Protein AF-A0ABD1TZG1-F1 (afdb_monomer_lite)

Sequence (122 aa):
MDNRAKRVGYRFWQTSLQKKVRYLQRKFSSFKITKVPRKDNSSTDALSNLASANPKYFPSTKTVETMKQPSILNAIKIVDIEFETSWVDQIINSLVRDTLLGNPVEAKTIKFRVAMFTMIDG

Foldseek 3Di:
DDPVVVVVVVVVVVVVVVVVVVVLCVVDPDDDDDDDDPVVCVVVVVVVCVVPDDPVPPDPPDDDDDDPDDPDPDDDPPVPPDDDCDLVVVLVCCVPVVDDDPDPVSNVVSVVVNVVVDDPDD

pLDDT: mean 70.17, std 12.2, range [38.81, 91.62]

Secondary structure (DSSP, 8-state):
--HHHHHHHHHHHHHHHHHHHHHHHTTSS--------TTTTHHHHHHHHHHHS-GGG--TT------SS-S-SS---------SS-HHHHHHHHHHH----SSHHHHHHHHHHHHHH-----

Structure (mmCIF, N/CA/C/O backbone):
data_AF-A0ABD1TZG1-F1
#
_entry.id   AF-A0ABD1TZG1-F1
#
loop_
_atom_site.group_PDB
_atom_site.id
_atom_site.type_symbol
_atom_site.label_atom_id
_atom_site.label_alt_id
_atom_site.label_comp_id
_atom_site.label_asym_id
_atom_site.label_entity_id
_atom_site.label_seq_id
_atom_site.pdbx_PDB_ins_code
_atom_site.Cartn_x
_atom_site.Cartn_y
_atom_site.Cartn_z
_atom_site.occupancy
_atom_site.B_iso_or_equiv
_atom_site.auth_seq_id
_atom_site.auth_comp_id
_atom_site.auth_asym_id
_atom_site.auth_atom_id
_atom_site.pdbx_PDB_model_num
ATOM 1 N N . MET A 1 1 ? 2.609 29.065 14.285 1.00 43.53 1 MET A N 1
ATOM 2 C CA . MET A 1 1 ? 2.160 27.669 14.508 1.00 43.53 1 MET A CA 1
ATOM 3 C C . MET A 1 1 ? 3.383 26.777 14.678 1.00 43.53 1 MET A C 1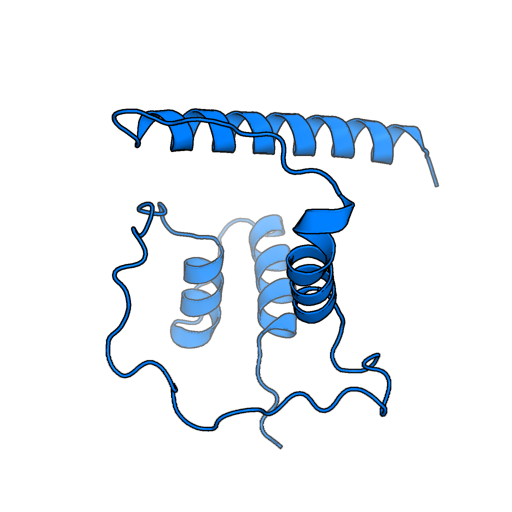
ATOM 5 O O . MET A 1 1 ? 4.258 26.813 13.825 1.00 43.53 1 MET A O 1
ATOM 9 N N . ASP A 1 2 ? 3.478 26.055 15.796 1.00 53.06 2 ASP A N 1
ATOM 10 C CA . ASP A 1 2 ? 4.707 25.414 16.287 1.00 53.06 2 ASP A CA 1
ATOM 11 C C . ASP A 1 2 ? 5.140 24.170 15.472 1.00 53.06 2 ASP A C 1
ATOM 13 O O . ASP A 1 2 ? 4.404 23.192 15.315 1.00 53.06 2 ASP A O 1
ATOM 17 N N . ASN A 1 3 ? 6.379 24.201 14.971 1.00 51.28 3 ASN A N 1
ATOM 18 C CA . ASN A 1 3 ? 7.022 23.130 14.205 1.00 51.28 3 ASN A CA 1
ATOM 19 C C . ASN A 1 3 ? 7.387 21.897 15.057 1.00 51.28 3 ASN A C 1
ATOM 21 O O . ASN A 1 3 ? 7.769 20.863 14.493 1.00 51.28 3 ASN A O 1
ATOM 25 N N . ARG A 1 4 ? 7.293 21.966 16.393 1.00 49.59 4 ARG A N 1
ATOM 26 C CA . ARG A 1 4 ? 7.483 20.811 17.291 1.00 49.59 4 ARG A CA 1
ATOM 27 C C . ARG A 1 4 ? 6.295 19.854 17.255 1.00 49.59 4 ARG A C 1
ATOM 29 O O . ARG A 1 4 ? 6.509 18.656 17.074 1.00 49.59 4 ARG A O 1
ATOM 36 N N . ALA A 1 5 ? 5.068 20.372 17.325 1.00 49.56 5 ALA A N 1
ATOM 37 C CA . ALA A 1 5 ? 3.845 19.563 17.306 1.00 49.56 5 ALA A CA 1
ATOM 38 C C . ALA A 1 5 ? 3.714 18.737 16.011 1.00 49.56 5 ALA A C 1
ATOM 40 O O . ALA A 1 5 ? 3.446 17.535 16.055 1.00 49.56 5 ALA A O 1
ATOM 41 N N . LYS A 1 6 ? 4.029 19.345 14.857 1.00 52.38 6 LYS A N 1
ATOM 42 C CA . LYS A 1 6 ? 4.051 18.651 13.555 1.00 52.38 6 LYS A CA 1
ATOM 43 C C . LYS A 1 6 ? 5.093 17.523 13.509 1.00 52.38 6 LYS A C 1
ATOM 45 O O . LYS A 1 6 ? 4.812 16.441 13.001 1.00 52.38 6 LYS A O 1
ATOM 50 N N . ARG A 1 7 ? 6.283 17.742 14.084 1.00 56.06 7 ARG A N 1
ATOM 51 C CA . ARG A 1 7 ? 7.386 16.758 14.110 1.00 56.06 7 ARG A CA 1
ATOM 52 C C . ARG A 1 7 ? 7.099 15.552 14.998 1.00 56.06 7 ARG A C 1
ATOM 54 O O . ARG A 1 7 ? 7.566 14.451 14.709 1.00 56.06 7 ARG A O 1
ATOM 61 N N . VAL A 1 8 ? 6.394 15.771 16.104 1.00 61.44 8 VAL A N 1
ATOM 62 C CA . VAL A 1 8 ? 6.001 14.707 17.032 1.00 61.44 8 VAL A CA 1
ATOM 63 C C . VAL A 1 8 ? 4.891 13.864 16.404 1.00 61.44 8 VAL A C 1
ATOM 65 O 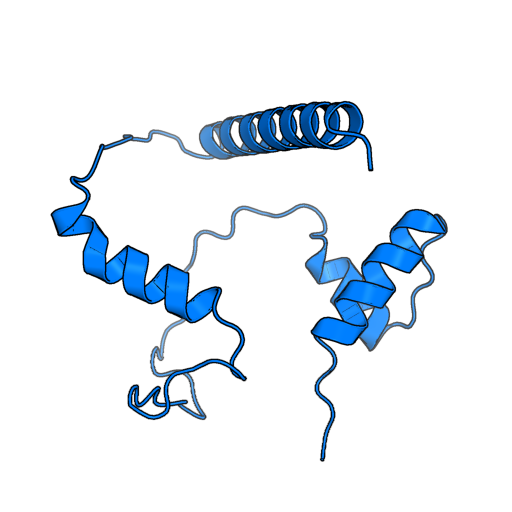O . VAL A 1 8 ? 5.050 12.649 16.305 1.00 61.44 8 VAL A O 1
ATOM 68 N N . GLY A 1 9 ? 3.848 14.498 15.855 1.00 65.50 9 GLY A N 1
ATOM 69 C CA . GLY A 1 9 ? 2.782 13.797 15.131 1.00 65.50 9 GLY A CA 1
ATOM 70 C C . GLY A 1 9 ? 3.300 12.953 13.962 1.00 65.50 9 GLY A C 1
ATOM 71 O O . GLY A 1 9 ? 2.900 11.800 13.813 1.00 65.50 9 GLY A O 1
ATOM 72 N N . TYR A 1 10 ? 4.266 13.469 13.193 1.00 63.19 10 TYR A N 1
ATOM 73 C CA . TYR A 1 10 ? 4.862 12.731 12.073 1.00 63.19 10 TYR A CA 1
ATOM 74 C C . TYR A 1 10 ? 5.616 11.467 12.520 1.00 63.19 10 TYR A C 1
ATOM 76 O O . TYR A 1 10 ? 5.492 10.414 11.896 1.00 63.19 10 TYR A O 1
ATOM 84 N N . ARG A 1 11 ? 6.345 11.529 13.645 1.00 68.31 11 ARG A N 1
ATOM 85 C CA . ARG A 1 11 ? 7.042 10.363 14.221 1.00 68.31 11 ARG A CA 1
ATOM 86 C C . ARG A 1 11 ? 6.073 9.301 14.741 1.00 68.31 11 ARG A C 1
ATOM 88 O O . ARG A 1 11 ? 6.285 8.108 14.509 1.00 68.31 11 ARG A O 1
ATOM 95 N N . PHE A 1 12 ? 4.993 9.713 15.401 1.00 66.19 12 PHE A N 1
ATOM 96 C CA . PHE A 1 12 ? 3.937 8.788 15.825 1.00 66.19 12 PHE A CA 1
ATOM 97 C C . PHE A 1 12 ? 3.251 8.120 14.629 1.00 66.19 12 PHE A C 1
ATOM 99 O O . PHE A 1 12 ? 3.029 6.909 14.633 1.00 66.19 12 PHE A O 1
ATOM 106 N N . TRP A 1 13 ? 2.993 8.875 13.563 1.00 67.50 13 TRP A N 1
ATOM 107 C CA . TRP A 1 13 ? 2.377 8.329 12.359 1.00 67.50 13 TRP A CA 1
ATOM 108 C C . TRP A 1 13 ? 3.294 7.328 11.639 1.00 67.50 13 TRP A C 1
ATOM 110 O O . TRP A 1 13 ? 2.875 6.219 11.307 1.00 67.50 13 TRP A O 1
ATOM 120 N N . GLN A 1 14 ? 4.581 7.655 11.497 1.00 74.56 14 GLN A N 1
ATOM 121 C CA . GLN A 1 14 ? 5.569 6.773 10.874 1.00 74.56 14 GLN A CA 1
ATOM 122 C C . GLN A 1 14 ? 5.758 5.460 11.650 1.00 74.56 14 GLN A C 1
ATOM 124 O O . GLN A 1 14 ? 5.814 4.384 11.053 1.00 74.56 14 GLN A O 1
ATOM 129 N N . THR A 1 15 ? 5.827 5.526 12.982 1.00 82.06 15 THR A N 1
ATOM 130 C CA . THR A 1 15 ? 5.958 4.326 13.827 1.00 82.06 15 THR A CA 1
ATOM 131 C C . THR A 1 15 ? 4.710 3.445 13.777 1.00 82.06 15 THR A C 1
ATOM 133 O O . THR A 1 15 ? 4.838 2.218 13.755 1.00 82.06 15 THR A O 1
ATOM 136 N N . SER A 1 16 ? 3.516 4.039 13.690 1.00 77.31 16 SER A N 1
ATOM 137 C CA . SER A 1 16 ? 2.259 3.307 13.493 1.00 77.31 16 SER A CA 1
ATOM 138 C C . SER A 1 16 ? 2.231 2.559 12.152 1.00 77.31 16 SER A C 1
ATOM 140 O O . SER A 1 16 ? 1.979 1.352 12.118 1.00 77.31 16 SER A O 1
ATOM 142 N N . LEU A 1 17 ? 2.612 3.224 11.054 1.00 77.44 17 LEU A N 1
ATOM 143 C CA . LEU A 1 17 ? 2.691 2.589 9.733 1.00 77.44 17 LEU A CA 1
ATOM 144 C C . LEU A 1 17 ? 3.695 1.438 9.695 1.00 77.44 17 LEU A C 1
ATOM 146 O O . LEU A 1 17 ? 3.387 0.365 9.180 1.00 77.44 17 LEU A O 1
ATOM 150 N N . GLN A 1 18 ? 4.873 1.618 10.291 1.00 85.19 18 GLN A N 1
ATOM 151 C CA . GLN A 1 18 ? 5.870 0.552 10.373 1.00 85.19 18 GLN A CA 1
ATOM 152 C C . GLN A 1 18 ? 5.359 -0.669 11.148 1.00 85.19 18 GLN A C 1
ATOM 154 O O . GLN A 1 18 ? 5.627 -1.804 10.752 1.00 85.19 18 GLN A O 1
ATOM 159 N N . LYS A 1 19 ? 4.618 -0.459 12.246 1.00 88.31 19 LYS A N 1
ATOM 160 C CA . LYS A 1 19 ? 3.984 -1.559 12.990 1.00 88.31 19 LYS A CA 1
ATOM 161 C C . LYS A 1 19 ? 2.965 -2.293 12.120 1.00 88.31 19 LYS A C 1
ATOM 163 O O . LYS A 1 19 ? 2.977 -3.522 12.108 1.00 88.31 19 LYS A O 1
ATOM 168 N N . LYS A 1 20 ? 2.145 -1.565 11.354 1.00 83.88 20 LYS A N 1
ATOM 169 C CA . LYS A 1 20 ? 1.167 -2.175 10.443 1.00 83.88 20 LYS A CA 1
ATOM 170 C C . LYS A 1 20 ? 1.847 -2.982 9.337 1.00 83.88 20 LYS A C 1
ATOM 172 O O . LYS A 1 20 ? 1.464 -4.126 9.124 1.00 83.88 20 LYS A O 1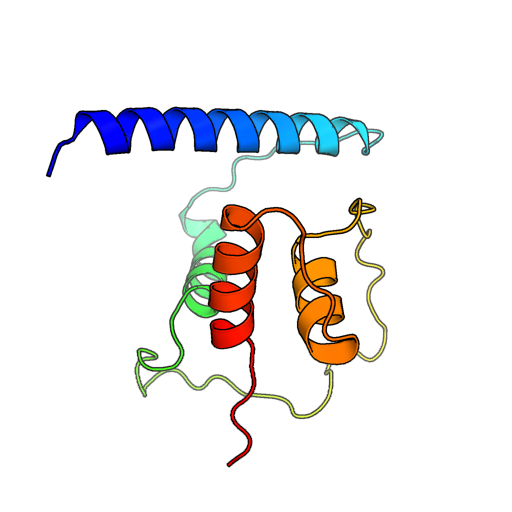
ATOM 177 N N . VAL A 1 21 ? 2.888 -2.444 8.699 1.00 86.00 21 VAL A N 1
ATOM 178 C CA . VAL A 1 21 ? 3.657 -3.167 7.668 1.00 86.00 21 VAL A CA 1
ATOM 179 C C . VAL A 1 21 ? 4.226 -4.472 8.228 1.00 86.00 21 VAL A C 1
ATOM 181 O O . VAL A 1 21 ? 4.019 -5.523 7.630 1.00 86.00 21 VAL A O 1
ATOM 184 N N . ARG A 1 22 ? 4.857 -4.437 9.409 1.00 87.38 22 ARG A N 1
ATOM 185 C CA . ARG A 1 22 ? 5.394 -5.648 10.056 1.00 87.38 22 ARG A CA 1
ATOM 186 C C . ARG A 1 22 ? 4.315 -6.670 10.403 1.00 87.38 22 ARG A C 1
ATOM 188 O O . ARG A 1 22 ? 4.530 -7.866 10.235 1.00 87.38 22 ARG A O 1
ATOM 195 N N . TYR A 1 23 ? 3.158 -6.214 10.880 1.00 87.69 23 TYR A N 1
ATOM 196 C CA . TYR A 1 23 ? 2.019 -7.092 11.145 1.00 87.69 23 TYR A CA 1
ATOM 197 C C . TYR A 1 23 ? 1.543 -7.798 9.865 1.00 87.69 23 TYR A C 1
ATOM 199 O O . TYR A 1 23 ? 1.320 -9.004 9.881 1.00 87.69 23 TYR A O 1
ATOM 207 N N . LEU A 1 24 ? 1.454 -7.073 8.748 1.00 86.06 24 LEU A N 1
ATOM 208 C CA . LEU A 1 24 ? 1.014 -7.625 7.465 1.00 86.06 24 LEU A CA 1
ATOM 209 C C . LEU A 1 24 ? 2.042 -8.557 6.826 1.00 86.06 24 LEU A C 1
ATOM 211 O O . LEU A 1 24 ? 1.662 -9.574 6.261 1.00 86.06 24 LEU A O 1
ATOM 215 N N . GLN A 1 25 ? 3.334 -8.261 6.966 1.00 86.69 25 GLN A N 1
ATOM 216 C CA . GLN A 1 25 ? 4.409 -9.133 6.482 1.00 86.69 25 GLN A CA 1
ATOM 217 C C . GLN A 1 25 ? 4.313 -10.547 7.063 1.00 86.69 25 GLN A C 1
ATOM 219 O O . GLN A 1 25 ? 4.560 -11.509 6.345 1.00 86.69 25 GLN A O 1
ATOM 224 N N . ARG A 1 26 ? 3.886 -10.685 8.326 1.00 85.62 26 ARG A N 1
ATOM 225 C CA . ARG A 1 26 ? 3.686 -11.990 8.980 1.00 85.62 26 ARG A CA 1
ATOM 226 C C . ARG A 1 26 ? 2.559 -12.826 8.364 1.00 85.62 26 ARG A C 1
ATOM 228 O O . ARG A 1 26 ? 2.517 -14.021 8.625 1.00 85.62 26 ARG A O 1
ATOM 235 N N . LYS A 1 27 ? 1.649 -12.222 7.585 1.00 88.00 27 LYS A N 1
ATOM 236 C CA . LYS A 1 27 ? 0.574 -12.948 6.887 1.00 88.00 27 LYS A CA 1
ATOM 237 C C . LYS A 1 27 ? 1.070 -13.670 5.625 1.00 88.00 27 LYS A C 1
ATOM 239 O O . LYS A 1 27 ? 0.360 -14.524 5.109 1.00 88.00 27 LYS A O 1
ATOM 244 N N . PHE A 1 28 ? 2.267 -13.349 5.131 1.00 86.88 28 PHE A N 1
ATOM 245 C CA . PHE A 1 28 ? 2.862 -14.007 3.968 1.00 86.88 28 PHE A CA 1
ATOM 246 C C . PHE A 1 28 ? 3.822 -15.114 4.415 1.00 86.88 28 PHE A C 1
ATOM 248 O O . PHE A 1 28 ? 4.640 -14.903 5.306 1.00 86.88 28 PHE A O 1
ATOM 255 N N . SER A 1 29 ? 3.764 -16.278 3.763 1.00 87.94 29 SER A N 1
ATOM 256 C CA . SER A 1 29 ? 4.698 -17.389 4.013 1.00 87.94 29 SER A CA 1
ATOM 257 C C . SER A 1 29 ? 6.135 -17.054 3.596 1.00 87.94 29 SER A C 1
ATOM 259 O O . SER A 1 29 ? 7.090 -17.491 4.230 1.00 87.94 29 SER A O 1
ATOM 261 N N . SER A 1 30 ? 6.297 -16.249 2.544 1.00 87.62 30 SER A N 1
ATOM 262 C CA . SER A 1 30 ? 7.569 -15.669 2.109 1.00 87.62 30 SER A CA 1
ATOM 263 C C . SER A 1 30 ? 7.312 -14.391 1.306 1.00 87.62 30 SER A C 1
ATOM 265 O O . SER A 1 30 ? 6.253 -14.239 0.696 1.00 87.62 30 SER A O 1
ATOM 267 N N . PHE A 1 31 ? 8.261 -13.451 1.312 1.00 86.56 31 PHE A N 1
ATOM 268 C CA . PHE A 1 31 ? 8.183 -12.233 0.503 1.00 86.56 31 PHE A CA 1
ATOM 269 C C . PHE A 1 31 ? 9.578 -11.748 0.094 1.00 86.56 31 PHE A C 1
ATOM 271 O O . PHE A 1 31 ? 10.567 -12.001 0.781 1.00 86.56 31 PHE A O 1
ATOM 278 N N . LYS A 1 32 ? 9.653 -11.005 -1.015 1.00 89.31 32 LYS A N 1
ATOM 279 C CA . LYS A 1 32 ? 10.876 -10.349 -1.491 1.00 89.31 32 LYS A CA 1
ATOM 280 C C . LYS A 1 32 ? 10.604 -8.867 -1.704 1.00 89.31 32 LYS A C 1
ATOM 282 O O . LYS A 1 32 ? 9.642 -8.502 -2.369 1.00 89.31 32 LYS A O 1
ATOM 287 N N . ILE A 1 33 ? 11.473 -8.018 -1.164 1.00 86.50 33 ILE A N 1
ATOM 288 C CA . ILE A 1 33 ? 11.440 -6.576 -1.417 1.00 86.50 33 ILE A CA 1
ATOM 289 C C . ILE A 1 33 ? 12.488 -6.267 -2.481 1.00 86.50 33 ILE A C 1
ATOM 291 O O . ILE A 1 33 ? 13.674 -6.527 -2.285 1.00 86.50 33 ILE A O 1
ATOM 295 N N . THR A 1 34 ? 12.056 -5.705 -3.605 1.00 90.12 34 THR A N 1
ATOM 296 C CA . THR A 1 34 ? 12.941 -5.254 -4.684 1.00 90.12 34 THR A CA 1
ATOM 297 C C . THR A 1 34 ? 12.855 -3.745 -4.833 1.00 90.12 34 THR A C 1
ATOM 299 O O . THR A 1 34 ? 11.763 -3.183 -4.903 1.00 90.12 34 THR A O 1
ATOM 302 N N . LYS A 1 35 ? 14.008 -3.078 -4.911 1.00 88.38 35 LYS A N 1
ATOM 303 C CA . LYS A 1 35 ? 14.067 -1.648 -5.210 1.00 88.38 35 LYS A CA 1
ATOM 304 C C . LYS A 1 35 ? 13.975 -1.456 -6.722 1.00 88.38 35 LYS A C 1
ATOM 306 O O . LYS A 1 35 ? 14.901 -1.819 -7.438 1.00 88.38 35 LYS A O 1
ATOM 311 N N . VAL A 1 36 ? 12.871 -0.881 -7.185 1.00 87.31 36 VAL A N 1
ATOM 312 C CA . VAL A 1 36 ? 12.682 -0.522 -8.596 1.00 87.31 36 VAL A CA 1
ATOM 313 C C . VAL A 1 36 ? 13.256 0.883 -8.834 1.00 87.31 36 VAL A C 1
ATOM 315 O O . VAL A 1 36 ? 12.991 1.784 -8.028 1.00 87.31 36 VAL A O 1
ATOM 318 N N . PRO A 1 37 ? 14.072 1.105 -9.882 1.00 91.62 37 PRO A N 1
ATOM 319 C CA . PRO A 1 37 ? 14.547 2.437 -10.239 1.00 91.62 37 PRO A CA 1
ATOM 320 C C . PRO A 1 37 ? 13.390 3.406 -10.505 1.00 91.62 37 PRO A C 1
ATOM 322 O O . PRO A 1 37 ? 12.353 3.043 -11.052 1.00 91.62 37 PRO A O 1
ATOM 325 N N . ARG A 1 38 ? 13.576 4.684 -10.158 1.00 82.88 38 ARG A N 1
ATOM 326 C CA . ARG A 1 38 ? 12.506 5.693 -10.260 1.00 82.88 38 ARG A CA 1
ATOM 327 C C . ARG A 1 38 ? 12.013 5.909 -11.696 1.00 82.88 38 ARG A C 1
ATOM 329 O O . ARG A 1 38 ? 10.833 6.172 -11.885 1.00 82.88 38 ARG A O 1
ATOM 336 N N . LYS A 1 39 ? 12.897 5.756 -12.691 1.00 84.88 39 LYS A N 1
ATOM 337 C CA . LYS A 1 39 ? 12.550 5.831 -14.121 1.00 84.88 39 LYS A CA 1
ATOM 338 C C . LYS A 1 39 ? 11.498 4.782 -14.501 1.00 84.88 39 LYS A C 1
ATOM 340 O O . LYS A 1 39 ? 10.550 5.099 -15.214 1.00 84.88 39 LYS A O 1
ATOM 345 N N . ASP A 1 40 ? 11.630 3.582 -13.947 1.00 84.56 40 ASP A N 1
ATOM 346 C CA . ASP A 1 40 ? 10.775 2.436 -14.265 1.00 84.56 40 ASP A CA 1
ATOM 347 C C . ASP A 1 40 ? 9.468 2.450 -13.455 1.00 84.56 40 ASP A C 1
ATOM 349 O O . ASP A 1 40 ? 8.489 1.824 -13.844 1.00 84.56 40 ASP A O 1
ATOM 353 N N . ASN A 1 41 ? 9.411 3.222 -12.362 1.00 86.75 41 ASN A N 1
ATOM 354 C CA . ASN A 1 41 ? 8.184 3.452 -11.592 1.00 86.75 41 ASN A CA 1
ATOM 355 C C . ASN A 1 41 ? 7.358 4.650 -12.092 1.00 86.75 41 ASN A C 1
ATOM 357 O O . ASN A 1 41 ? 6.348 4.986 -11.480 1.00 86.75 41 ASN A O 1
ATOM 361 N N . SER A 1 42 ? 7.777 5.317 -13.173 1.00 82.56 42 SER A N 1
ATOM 362 C CA . SER A 1 42 ? 7.146 6.551 -13.670 1.00 82.56 42 SER A CA 1
ATOM 363 C C . SER A 1 42 ? 5.653 6.384 -13.974 1.00 82.56 42 SER A C 1
ATOM 365 O O . SER A 1 42 ? 4.851 7.241 -13.602 1.00 82.56 42 SER A O 1
ATOM 367 N N . SER A 1 43 ? 5.266 5.256 -14.572 1.00 81.00 43 SER A N 1
ATOM 368 C CA . SER A 1 43 ? 3.867 4.907 -14.847 1.00 81.00 43 SER A CA 1
ATOM 369 C C . SER A 1 43 ? 3.051 4.735 -13.561 1.00 81.00 43 SER A C 1
ATOM 371 O O . SER A 1 43 ? 1.963 5.293 -13.431 1.00 81.00 43 SER A O 1
ATOM 373 N N . THR A 1 44 ? 3.591 4.015 -12.573 1.00 83.25 44 THR A N 1
ATOM 374 C CA . THR A 1 44 ? 2.952 3.818 -11.262 1.00 83.25 44 THR A CA 1
ATOM 375 C C . THR A 1 44 ? 2.840 5.130 -10.489 1.00 83.25 44 THR A C 1
ATOM 377 O O . THR A 1 44 ? 1.806 5.405 -9.886 1.00 83.25 44 THR A O 1
ATOM 380 N N . ASP A 1 45 ? 3.876 5.970 -10.533 1.00 81.69 45 ASP A N 1
ATOM 381 C CA . ASP A 1 45 ? 3.872 7.302 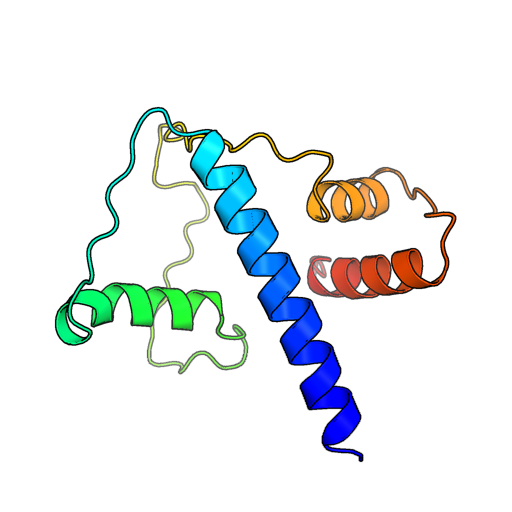-9.925 1.00 81.69 45 ASP A CA 1
ATOM 382 C C . ASP A 1 45 ? 2.804 8.190 -10.588 1.00 81.69 45 ASP A C 1
ATOM 384 O O . ASP A 1 45 ? 2.086 8.907 -9.892 1.00 81.69 45 ASP A O 1
ATOM 388 N N . ALA A 1 46 ? 2.635 8.114 -11.915 1.00 81.25 46 ALA A N 1
ATOM 389 C CA . ALA A 1 46 ? 1.578 8.831 -12.629 1.00 81.25 46 ALA A CA 1
ATOM 390 C C . ALA A 1 46 ? 0.175 8.379 -12.194 1.00 81.25 46 ALA A C 1
ATOM 392 O O . ALA A 1 46 ? -0.687 9.232 -11.983 1.00 81.25 46 ALA A O 1
ATOM 393 N N . LEU A 1 47 ? -0.038 7.073 -11.999 1.00 79.88 47 LEU A N 1
ATOM 394 C CA . LEU A 1 47 ? -1.297 6.524 -11.482 1.00 79.88 47 LEU A CA 1
ATOM 395 C C . LEU A 1 47 ? -1.547 6.910 -10.019 1.00 79.88 47 LEU A C 1
ATOM 397 O O . LEU A 1 47 ? -2.654 7.307 -9.676 1.00 79.88 47 LEU A O 1
ATOM 401 N N . SER A 1 48 ? -0.529 6.847 -9.162 1.00 78.69 48 SER A N 1
ATOM 402 C CA . SER A 1 48 ? -0.626 7.267 -7.757 1.00 78.69 48 SER A CA 1
ATOM 403 C C . SER A 1 48 ? -0.963 8.755 -7.639 1.00 78.69 48 SER A C 1
ATOM 405 O O . SER A 1 48 ? -1.838 9.147 -6.864 1.00 78.69 48 SER A O 1
ATOM 407 N N . ASN A 1 49 ? -0.328 9.583 -8.475 1.00 81.75 49 ASN A N 1
ATOM 408 C CA . ASN A 1 49 ? -0.645 11.000 -8.588 1.00 81.75 49 ASN A CA 1
ATOM 409 C C . ASN A 1 49 ? -2.064 11.216 -9.118 1.00 81.75 49 ASN A C 1
ATOM 411 O O . ASN A 1 49 ? -2.737 12.116 -8.635 1.00 81.75 49 ASN A O 1
ATOM 415 N N . LEU A 1 50 ? -2.532 10.400 -10.068 1.00 79.06 50 LEU A N 1
ATOM 416 C CA . LEU A 1 50 ? -3.906 10.458 -10.571 1.00 79.06 50 LEU A CA 1
ATOM 417 C C . LEU A 1 50 ? -4.919 10.114 -9.467 1.00 79.06 50 LEU A C 1
ATOM 419 O O . LEU A 1 50 ? -5.866 10.861 -9.266 1.00 79.06 50 LEU A O 1
ATOM 423 N N . ALA A 1 51 ? -4.692 9.033 -8.719 1.00 73.88 51 ALA A N 1
ATOM 424 C CA . ALA A 1 51 ? -5.566 8.590 -7.631 1.00 73.88 51 ALA A CA 1
ATOM 425 C C . ALA A 1 51 ? -5.573 9.557 -6.434 1.00 73.88 51 ALA A C 1
ATOM 427 O O . ALA A 1 51 ? -6.579 9.684 -5.741 1.00 73.88 51 ALA A O 1
ATOM 428 N N . SER A 1 52 ? -4.448 10.235 -6.189 1.00 73.75 52 SER A N 1
ATOM 429 C CA . SER A 1 52 ? -4.313 11.228 -5.115 1.00 73.75 52 SER A CA 1
ATOM 430 C C . SER A 1 52 ? -4.752 12.631 -5.539 1.00 73.75 52 SER A C 1
ATOM 432 O O . SER A 1 52 ? -4.947 13.498 -4.684 1.00 73.75 52 SER A O 1
ATOM 434 N N . ALA A 1 53 ? -4.860 12.893 -6.844 1.00 73.00 53 ALA A N 1
ATOM 435 C CA . ALA A 1 53 ? -5.275 14.186 -7.354 1.00 73.00 53 ALA A CA 1
ATOM 436 C C . ALA A 1 53 ? -6.758 14.412 -7.066 1.00 73.00 53 ALA A C 1
ATOM 438 O O . ALA A 1 53 ? -7.603 13.540 -7.251 1.00 73.00 53 ALA A O 1
ATOM 439 N N . ASN A 1 54 ? -7.081 15.630 -6.635 1.00 68.56 54 ASN A N 1
ATOM 440 C CA . ASN A 1 54 ? -8.468 16.046 -6.549 1.00 68.56 54 ASN A CA 1
ATOM 441 C C . ASN A 1 54 ? -9.018 16.185 -7.977 1.00 68.56 54 ASN A C 1
ATOM 443 O O . ASN A 1 54 ? -8.407 16.910 -8.770 1.00 68.56 54 ASN A O 1
ATOM 447 N N . PRO A 1 55 ? -10.179 15.586 -8.289 1.00 64.38 55 PRO A N 1
ATOM 448 C CA . PRO A 1 55 ? -10.776 15.688 -9.611 1.00 64.38 55 PRO A CA 1
ATOM 449 C C . PRO A 1 55 ? -10.974 17.116 -10.125 1.00 64.38 55 PRO A C 1
ATOM 451 O O . PRO A 1 55 ? -10.880 17.361 -11.324 1.00 64.38 55 PRO A O 1
ATOM 454 N N . LYS A 1 56 ? -11.158 18.080 -9.214 1.00 64.75 56 LYS A N 1
ATOM 455 C CA . LYS A 1 56 ? -11.279 19.512 -9.532 1.00 64.75 56 LYS A CA 1
ATOM 456 C C . LYS A 1 56 ? -10.002 20.135 -10.110 1.00 64.75 56 LYS A C 1
ATOM 458 O O . LYS A 1 56 ? -10.080 21.196 -10.717 1.00 64.75 56 LYS A O 1
ATOM 463 N N . TYR A 1 57 ? -8.843 19.511 -9.900 1.00 66.44 57 TYR A N 1
ATOM 464 C CA . TYR A 1 57 ? -7.538 19.991 -10.367 1.00 66.44 57 TYR A CA 1
ATOM 465 C C . TYR A 1 57 ? -6.939 19.105 -11.464 1.00 66.44 57 TYR A C 1
ATOM 467 O O . TYR A 1 57 ? -5.743 19.218 -11.747 1.00 66.44 57 TYR A O 1
ATOM 475 N N . PHE A 1 58 ? -7.724 18.217 -12.088 1.00 64.75 58 PHE A N 1
ATOM 476 C CA . PHE A 1 58 ? -7.236 17.529 -13.277 1.00 64.75 58 PHE A CA 1
ATOM 477 C C . PHE A 1 58 ? -6.981 18.555 -14.388 1.00 64.75 58 PHE A C 1
ATOM 479 O O . PHE A 1 58 ? -7.869 19.350 -14.701 1.00 64.75 58 PHE A O 1
ATOM 486 N N . PRO A 1 59 ? -5.784 18.560 -15.003 1.00 58.38 59 PRO A N 1
ATOM 487 C CA . PRO A 1 59 ? -5.581 19.332 -16.212 1.00 58.38 59 PRO A CA 1
ATOM 488 C C . PRO A 1 59 ? -6.571 18.822 -17.260 1.00 58.38 59 PRO A C 1
ATOM 490 O O . PRO A 1 59 ? -6.622 17.619 -17.523 1.00 58.38 59 PRO A O 1
ATOM 493 N N . SER A 1 60 ? -7.316 19.732 -17.885 1.00 59.75 60 SER A N 1
ATOM 494 C CA . SER A 1 60 ? -8.285 19.455 -18.960 1.00 59.75 60 SER A CA 1
ATOM 495 C C . SER A 1 60 ? -7.696 18.699 -20.162 1.00 59.75 60 SER A C 1
ATOM 497 O O . SER A 1 60 ? -8.429 18.258 -21.038 1.00 59.75 60 SER A O 1
ATOM 499 N N . THR A 1 61 ? -6.373 18.524 -20.199 1.00 54.66 61 THR A N 1
ATOM 500 C CA . THR A 1 61 ? -5.615 17.803 -21.223 1.00 54.66 61 THR A CA 1
ATOM 501 C C . THR A 1 61 ? -5.489 16.298 -20.980 1.00 54.66 61 THR A C 1
ATOM 503 O O . THR A 1 61 ? -4.978 15.595 -21.850 1.00 54.66 61 THR A O 1
ATOM 506 N N . LYS A 1 62 ? -5.916 15.775 -19.822 1.00 56.41 62 LYS A N 1
ATOM 507 C CA . LYS A 1 62 ? -5.885 14.333 -19.535 1.00 56.41 62 LYS A CA 1
ATOM 508 C C . LYS A 1 62 ? -7.291 13.748 -19.602 1.00 56.41 62 LYS A C 1
ATOM 510 O O . LYS A 1 62 ? -8.084 13.918 -18.682 1.00 56.41 62 LYS A O 1
ATOM 515 N N . THR A 1 63 ? -7.580 13.025 -20.677 1.00 60.47 63 THR A N 1
ATOM 516 C CA . THR A 1 63 ? -8.810 12.247 -20.831 1.00 60.47 63 THR A CA 1
ATOM 517 C C . THR A 1 63 ? -8.751 11.029 -19.910 1.00 60.47 63 THR A C 1
ATOM 519 O O . THR A 1 63 ? -8.024 10.073 -20.172 1.00 60.47 63 THR A O 1
ATOM 522 N N . VAL A 1 64 ? -9.485 11.074 -18.798 1.00 64.50 64 VAL A N 1
ATOM 523 C CA . VAL A 1 64 ? -9.730 9.903 -17.948 1.00 64.50 64 VAL A CA 1
ATOM 524 C C . VAL A 1 64 ? -11.071 9.318 -18.367 1.00 64.50 64 VAL A C 1
ATOM 526 O O . VAL A 1 64 ? -12.119 9.919 -18.136 1.00 64.50 64 VAL A O 1
ATOM 529 N N . GLU A 1 65 ? -11.043 8.161 -19.019 1.00 68.81 65 GLU A N 1
ATOM 530 C CA . GLU A 1 65 ? -12.264 7.460 -19.397 1.00 68.81 65 GLU A CA 1
ATOM 531 C C . GLU A 1 65 ? -12.889 6.824 -18.152 1.00 68.81 65 GLU A C 1
ATOM 533 O O . GLU A 1 65 ? -12.286 5.980 -17.488 1.00 68.81 65 GLU A O 1
ATOM 538 N N . THR A 1 66 ? -14.101 7.259 -17.811 1.00 66.31 66 THR A N 1
ATOM 539 C CA . THR A 1 66 ? -14.868 6.670 -16.711 1.00 66.31 66 THR A CA 1
ATOM 540 C C . THR A 1 66 ? -15.809 5.627 -17.289 1.00 66.31 66 THR A C 1
ATOM 542 O O . THR A 1 66 ? -16.790 5.957 -17.955 1.00 66.31 66 THR A O 1
ATOM 545 N N . MET A 1 67 ? -15.509 4.355 -17.042 1.00 68.44 67 MET A N 1
ATOM 546 C CA . MET A 1 67 ? -16.369 3.256 -17.464 1.00 68.44 67 MET A CA 1
ATOM 547 C C . MET A 1 67 ? -17.548 3.121 -16.496 1.00 68.44 67 MET A C 1
ATOM 549 O O . MET A 1 67 ? -17.360 3.026 -15.286 1.00 68.44 67 MET A O 1
ATOM 553 N N . LYS A 1 68 ? -18.775 3.085 -17.031 1.00 76.50 68 LYS A N 1
ATOM 554 C CA . LYS A 1 68 ? -20.004 2.880 -16.237 1.00 76.50 68 LYS A CA 1
ATOM 555 C C . LYS A 1 68 ? -20.138 1.456 -15.686 1.00 76.50 68 LYS A C 1
ATOM 557 O O . LYS A 1 68 ? -20.952 1.217 -14.802 1.00 76.50 68 LYS A O 1
ATOM 562 N N . GLN A 1 69 ? -19.359 0.522 -16.224 1.00 75.38 69 GLN A N 1
ATOM 563 C CA . GLN A 1 69 ? -19.342 -0.884 -15.842 1.00 75.38 69 GLN A CA 1
ATOM 564 C C . GLN A 1 69 ? -17.896 -1.358 -15.637 1.00 75.38 69 GLN A C 1
ATOM 566 O O . GLN A 1 69 ? -16.996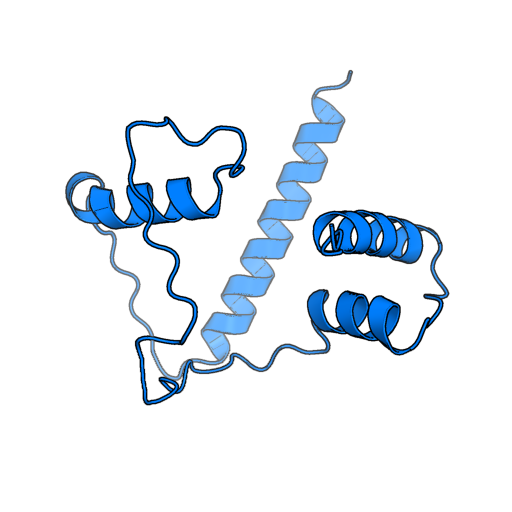 -0.832 -16.300 1.00 75.38 69 GLN A O 1
ATOM 571 N N . PRO A 1 70 ? -17.645 -2.347 -14.762 1.00 67.50 70 PRO A N 1
ATOM 572 C CA . PRO A 1 70 ? -16.313 -2.915 -14.590 1.00 67.50 70 PRO A CA 1
ATOM 573 C C . PRO A 1 70 ? -15.820 -3.529 -15.907 1.00 67.50 70 PRO A C 1
ATOM 575 O O . PRO A 1 70 ? -16.501 -4.365 -16.495 1.00 67.50 70 PRO A O 1
ATOM 578 N N . SER A 1 71 ? -14.626 -3.154 -16.365 1.00 70.12 71 SER A N 1
ATOM 579 C CA . SER A 1 71 ? -13.991 -3.788 -17.535 1.00 70.12 71 SER A CA 1
ATOM 580 C C . SER A 1 71 ? -13.393 -5.158 -17.227 1.00 70.12 71 SER A C 1
ATOM 582 O O . SER A 1 71 ? -13.100 -5.935 -18.133 1.00 70.12 71 SER A O 1
ATOM 584 N N . ILE A 1 72 ? -13.217 -5.470 -15.944 1.00 71.44 72 ILE A N 1
ATOM 585 C CA . ILE A 1 72 ? -12.719 -6.757 -15.480 1.00 71.44 72 ILE A CA 1
ATOM 586 C C . ILE A 1 72 ? -13.934 -7.607 -15.097 1.00 71.44 72 ILE A C 1
ATOM 588 O O . ILE A 1 72 ? -14.550 -7.391 -14.057 1.00 71.44 72 ILE A O 1
ATOM 592 N N . LEU A 1 73 ? -14.270 -8.572 -15.955 1.00 66.75 73 LEU A N 1
ATOM 593 C CA . LEU A 1 73 ? -15.433 -9.458 -15.798 1.00 66.75 73 LEU A CA 1
ATOM 594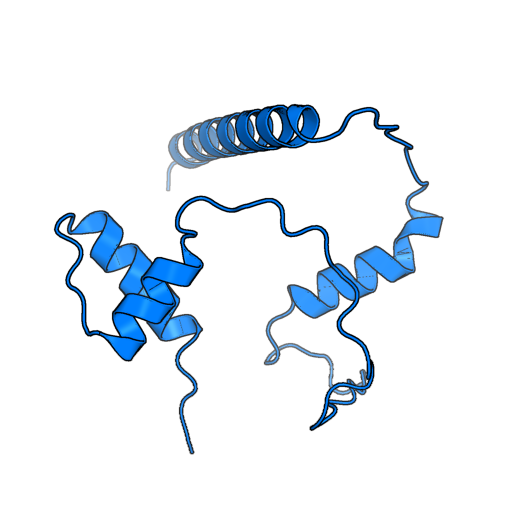 C C . LEU A 1 73 ? -15.306 -10.431 -14.616 1.00 66.75 73 LEU A C 1
ATOM 596 O O . LEU A 1 73 ? -16.310 -10.865 -14.062 1.00 66.75 73 LEU A O 1
ATOM 600 N N . ASN A 1 74 ? -14.075 -10.745 -14.208 1.00 61.78 74 ASN A N 1
ATOM 601 C CA . ASN A 1 74 ? -13.793 -11.604 -13.067 1.00 61.78 74 ASN A CA 1
ATOM 602 C C . ASN A 1 74 ? -13.116 -10.769 -11.992 1.00 61.78 74 ASN A C 1
ATOM 604 O O . ASN A 1 74 ? -12.002 -10.294 -12.210 1.00 61.78 74 ASN A O 1
ATOM 608 N N . ALA A 1 75 ? -13.753 -10.614 -10.831 1.00 59.44 75 ALA A N 1
ATOM 609 C CA . ALA A 1 75 ? -13.083 -10.072 -9.659 1.00 59.44 75 ALA A CA 1
ATOM 610 C C . ALA A 1 75 ? -11.798 -10.881 -9.447 1.00 59.44 75 ALA A C 1
ATOM 612 O O . ALA A 1 75 ? -11.839 -12.049 -9.052 1.00 59.44 75 ALA A O 1
ATOM 613 N N . ILE A 1 76 ? -10.648 -10.286 -9.778 1.00 55.56 76 ILE A N 1
ATOM 614 C CA . ILE A 1 76 ? -9.364 -10.824 -9.355 1.00 55.56 76 ILE A CA 1
ATOM 615 C C . ILE A 1 76 ? -9.537 -11.002 -7.853 1.00 55.56 76 ILE A C 1
ATOM 617 O O . ILE A 1 76 ? -9.951 -10.056 -7.181 1.00 55.56 76 ILE A O 1
ATOM 621 N N . LYS A 1 77 ? -9.286 -12.211 -7.337 1.00 50.00 77 LYS A N 1
ATOM 622 C CA . LYS A 1 77 ? -9.121 -12.413 -5.898 1.00 50.00 77 LYS A CA 1
ATOM 623 C C . LYS A 1 77 ? -7.926 -11.560 -5.491 1.00 50.00 77 LYS A C 1
ATOM 625 O O . LYS A 1 77 ? -6.787 -12.020 -5.471 1.00 50.00 77 LYS A O 1
ATOM 630 N N . ILE A 1 78 ? -8.186 -10.284 -5.230 1.00 54.62 78 ILE A N 1
ATOM 631 C CA . ILE A 1 78 ? -7.343 -9.468 -4.389 1.00 54.62 78 ILE A CA 1
ATOM 632 C C . ILE A 1 78 ? -7.291 -10.291 -3.114 1.00 54.62 78 ILE A C 1
ATOM 634 O O . ILE A 1 78 ? -8.329 -10.698 -2.590 1.00 54.62 78 ILE A O 1
ATOM 638 N N . VAL A 1 79 ? -6.086 -10.673 -2.704 1.00 48.28 79 VAL A N 1
ATOM 639 C CA . VAL A 1 79 ? -5.901 -11.262 -1.387 1.00 48.28 79 VAL A CA 1
ATOM 640 C C . VAL A 1 79 ? -6.346 -10.173 -0.430 1.00 48.28 79 VAL A C 1
ATOM 642 O O . VAL A 1 79 ? -5.585 -9.245 -0.149 1.00 48.28 79 VAL A O 1
ATOM 645 N N . ASP A 1 80 ? -7.610 -10.241 -0.020 1.00 50.19 80 ASP A N 1
ATOM 646 C CA . ASP A 1 80 ? -8.133 -9.415 1.040 1.00 50.19 80 ASP A CA 1
ATOM 647 C C . ASP A 1 80 ? -7.317 -9.804 2.254 1.00 50.19 80 ASP A C 1
ATOM 649 O O . ASP A 1 80 ? -7.449 -10.871 2.856 1.00 50.19 80 ASP A O 1
ATOM 653 N N . ILE A 1 81 ? -6.369 -8.935 2.563 1.00 50.62 81 ILE A N 1
ATOM 654 C CA . ILE A 1 81 ? -5.780 -8.892 3.874 1.00 50.62 81 ILE A CA 1
ATOM 655 C C . ILE A 1 81 ? -6.976 -8.646 4.776 1.00 50.62 81 ILE A C 1
ATOM 657 O O . ILE A 1 81 ? -7.450 -7.519 4.806 1.00 50.62 81 ILE A O 1
ATOM 661 N N . GLU A 1 82 ? -7.467 -9.682 5.463 1.00 48.97 82 GLU A N 1
ATOM 662 C CA . GLU A 1 82 ? -8.555 -9.541 6.432 1.00 48.97 82 GLU A CA 1
ATOM 663 C C . GLU A 1 82 ? -8.270 -8.309 7.289 1.00 48.97 82 GLU A C 1
ATOM 665 O O . GLU A 1 82 ? -7.290 -8.262 8.055 1.00 48.97 82 GLU A O 1
ATOM 670 N N . PHE A 1 83 ? -9.061 -7.271 7.046 1.00 49.09 83 PHE A N 1
ATOM 671 C CA . PHE A 1 83 ? -9.081 -6.084 7.857 1.00 49.09 83 PHE A CA 1
ATOM 672 C C . PHE A 1 83 ? -10.045 -6.419 8.992 1.00 49.09 83 PHE A C 1
ATOM 674 O O . PHE A 1 83 ? -11.220 -6.675 8.755 1.00 49.09 83 PHE A O 1
ATOM 681 N N . GLU A 1 84 ? -9.553 -6.424 10.234 1.00 56.50 84 GLU A N 1
ATOM 682 C CA . GLU A 1 84 ? -10.425 -6.087 11.366 1.00 56.50 84 GLU A CA 1
ATOM 683 C C . GLU A 1 84 ? -11.221 -4.835 10.995 1.00 56.50 84 GLU A C 1
ATOM 685 O O . GLU A 1 84 ? -10.637 -3.965 10.337 1.00 56.50 84 GLU A O 1
ATOM 690 N N . THR A 1 85 ? -12.493 -4.761 11.421 1.00 57.19 85 THR A N 1
ATOM 691 C CA . THR A 1 85 ? -13.461 -3.679 11.135 1.00 57.19 85 THR A CA 1
ATOM 692 C C . THR A 1 85 ? -12.752 -2.390 10.743 1.00 57.19 85 THR A C 1
ATOM 694 O O . THR A 1 85 ? -12.249 -1.639 11.589 1.00 57.19 85 THR A O 1
ATOM 697 N N . SER A 1 86 ? -12.618 -2.204 9.435 1.00 65.62 86 SER A N 1
ATOM 698 C CA . SER A 1 86 ? -11.840 -1.138 8.842 1.00 65.62 86 SER A CA 1
ATOM 699 C C . SER A 1 86 ? -12.516 0.187 9.163 1.00 65.62 86 SER A C 1
ATOM 701 O O . SER A 1 86 ? -13.725 0.278 9.374 1.00 65.62 86 SER A O 1
ATOM 703 N N . TRP A 1 87 ? -11.748 1.270 9.144 1.00 68.88 87 TRP A N 1
ATOM 704 C CA . TRP A 1 87 ? -12.307 2.619 9.234 1.00 68.88 87 TRP A CA 1
ATOM 705 C C . TRP A 1 87 ? -13.339 2.898 8.120 1.00 68.88 87 TRP A C 1
ATOM 707 O O . TRP A 1 87 ? -14.165 3.792 8.275 1.00 68.88 87 TRP A O 1
ATOM 717 N N . VAL A 1 88 ? -13.305 2.138 7.016 1.00 67.25 88 VAL A N 1
ATOM 718 C CA . VAL A 1 88 ? -14.314 2.167 5.943 1.00 67.25 88 VAL A CA 1
ATOM 719 C C . VAL A 1 88 ? -15.635 1.545 6.404 1.00 67.25 88 VAL A C 1
ATOM 721 O O . VAL A 1 88 ? -16.688 2.127 6.162 1.00 67.25 88 VAL A O 1
ATOM 724 N N . ASP A 1 89 ? -15.594 0.439 7.150 1.00 73.81 89 ASP A N 1
ATOM 725 C CA . ASP A 1 89 ? -16.796 -0.215 7.686 1.00 73.81 89 ASP A CA 1
ATOM 726 C C . ASP A 1 89 ? -17.544 0.706 8.659 1.00 73.81 89 ASP A C 1
ATOM 728 O O . ASP A 1 89 ? -18.772 0.702 8.715 1.00 73.81 89 ASP A O 1
ATOM 732 N N . GLN A 1 90 ? -16.817 1.557 9.391 1.00 70.00 90 GLN A N 1
ATOM 733 C CA . GLN A 1 90 ? -17.414 2.578 10.261 1.00 70.00 90 GLN A CA 1
ATOM 734 C C . GLN A 1 90 ? -18.121 3.687 9.469 1.00 70.00 90 GLN A C 1
ATOM 736 O O . GLN A 1 90 ? -19.182 4.148 9.884 1.00 70.00 90 GLN A O 1
ATOM 741 N N . ILE A 1 91 ? -17.572 4.091 8.319 1.00 70.31 91 ILE A N 1
ATOM 742 C CA . ILE A 1 91 ? -18.208 5.065 7.417 1.00 70.31 91 ILE A CA 1
ATOM 743 C C . ILE A 1 91 ? -19.486 4.463 6.826 1.00 70.31 91 ILE A C 1
ATOM 745 O O . ILE A 1 91 ? -20.538 5.095 6.899 1.00 70.31 91 ILE A O 1
ATOM 749 N N . ILE A 1 92 ? -19.422 3.227 6.320 1.00 72.44 92 ILE A N 1
ATOM 750 C CA . ILE A 1 92 ? -20.584 2.523 5.757 1.00 72.44 92 ILE A CA 1
ATOM 751 C C . ILE A 1 92 ? -21.670 2.346 6.822 1.00 72.44 92 ILE A C 1
ATOM 753 O O . ILE A 1 92 ? -22.821 2.697 6.581 1.00 72.44 92 ILE A O 1
ATOM 757 N N . ASN A 1 93 ? -21.318 1.883 8.024 1.00 74.44 93 ASN A N 1
ATOM 758 C CA . ASN A 1 93 ? -22.285 1.753 9.114 1.00 74.44 93 ASN A CA 1
ATOM 759 C C . ASN A 1 93 ? -22.891 3.105 9.513 1.00 74.44 93 ASN A C 1
ATOM 761 O O . ASN A 1 93 ? -24.087 3.169 9.768 1.00 74.44 93 ASN A O 1
ATOM 765 N N . SER A 1 94 ? -22.115 4.194 9.525 1.00 71.31 94 SER A N 1
ATOM 766 C CA . SER A 1 94 ? -22.673 5.523 9.811 1.00 71.31 94 SER A CA 1
ATOM 767 C C . SER A 1 94 ? -23.630 6.023 8.723 1.00 71.31 94 SER A C 1
ATOM 769 O O . SER A 1 94 ? -24.622 6.656 9.050 1.00 71.31 94 SER A O 1
ATOM 771 N N . LEU A 1 95 ? -23.374 5.699 7.452 1.00 70.62 95 LEU A N 1
ATOM 772 C CA . LEU A 1 95 ? -24.229 6.082 6.325 1.00 70.62 95 LEU A CA 1
ATOM 773 C C . LEU A 1 95 ? -25.502 5.232 6.219 1.00 70.62 95 LEU A C 1
ATOM 775 O O . LEU A 1 95 ? -26.537 5.734 5.800 1.00 70.62 95 LEU A O 1
ATOM 779 N N . VAL A 1 96 ? -25.421 3.944 6.567 1.00 74.31 96 VAL A N 1
ATOM 780 C CA . VAL A 1 96 ? -26.513 2.973 6.374 1.00 74.31 96 VAL A CA 1
ATOM 781 C C . VAL A 1 96 ? -27.341 2.761 7.643 1.00 74.31 96 VAL A C 1
ATOM 783 O O . VAL A 1 96 ? -28.538 2.509 7.558 1.00 74.31 96 VAL A O 1
ATOM 786 N N . ARG A 1 97 ? -26.712 2.804 8.822 1.00 68.88 97 ARG A N 1
ATOM 787 C CA . ARG A 1 97 ? -27.319 2.397 10.105 1.00 68.88 97 ARG A CA 1
ATOM 788 C C . ARG A 1 97 ? -27.387 3.522 11.136 1.00 68.88 97 ARG A C 1
ATOM 790 O O . ARG A 1 97 ? -27.790 3.261 12.265 1.00 68.88 97 ARG A O 1
ATOM 797 N N . ASP A 1 98 ? -26.949 4.727 10.772 1.00 64.06 98 ASP A N 1
ATOM 798 C CA . ASP A 1 98 ? -26.931 5.925 11.624 1.00 64.06 98 ASP A CA 1
ATOM 799 C C . ASP A 1 98 ? -26.296 5.685 13.014 1.00 64.06 98 ASP A C 1
ATOM 801 O O . ASP A 1 98 ? -26.679 6.243 14.042 1.00 64.06 98 ASP A O 1
ATOM 805 N N . THR A 1 99 ? -25.313 4.780 13.071 1.00 63.16 99 THR A N 1
ATOM 806 C CA . THR A 1 99 ? -24.706 4.348 14.335 1.00 63.16 99 THR A CA 1
ATOM 807 C C . THR A 1 99 ? -23.809 5.433 14.931 1.00 63.16 99 THR A C 1
ATOM 809 O O . THR A 1 99 ? -22.814 5.844 14.328 1.00 63.16 99 THR A O 1
ATOM 812 N N . LEU A 1 100 ? -24.136 5.856 16.157 1.00 59.75 100 LEU A N 1
ATOM 813 C CA . LEU A 1 100 ? -23.407 6.867 16.919 1.00 59.75 100 LEU A CA 1
ATOM 814 C C . LEU A 1 100 ? -22.179 6.249 17.613 1.00 59.75 100 LEU A C 1
ATOM 816 O O . LEU A 1 100 ? -22.308 5.411 18.503 1.00 59.75 100 LEU A O 1
ATOM 820 N N . LEU A 1 101 ? -20.973 6.674 17.228 1.00 61.41 101 LEU A N 1
ATOM 821 C CA . LEU A 1 101 ? -19.742 6.277 17.920 1.00 61.41 101 LEU A CA 1
ATOM 822 C C . LEU A 1 101 ? -19.662 6.980 19.283 1.00 61.41 101 LEU A C 1
ATOM 824 O O . LEU A 1 101 ? -19.727 8.207 19.352 1.00 61.41 101 LEU A O 1
ATOM 828 N N . GLY A 1 102 ? -19.495 6.209 20.363 1.00 61.38 102 GLY A N 1
ATOM 829 C CA . GLY A 1 102 ? -19.485 6.721 21.742 1.00 61.38 102 GLY A CA 1
ATOM 830 C C . GLY A 1 102 ? -18.313 7.654 22.081 1.00 61.38 102 GLY A C 1
ATOM 831 O O . GLY A 1 102 ? -18.383 8.391 23.061 1.00 61.38 102 GLY A O 1
ATOM 832 N N . ASN A 1 103 ? -17.250 7.666 21.268 1.00 73.94 103 ASN A N 1
ATOM 833 C CA . ASN A 1 103 ? -16.130 8.592 21.414 1.00 73.94 103 ASN A CA 1
ATOM 834 C C . ASN A 1 103 ? -16.339 9.845 20.533 1.00 73.94 103 ASN A C 1
ATOM 836 O O . ASN A 1 103 ? -16.317 9.740 19.303 1.00 73.94 103 ASN A O 1
ATOM 840 N N . PRO A 1 104 ? -16.463 11.052 21.118 1.00 72.00 104 PRO A N 1
ATOM 841 C CA . PRO A 1 104 ? -16.738 12.279 20.368 1.00 72.00 104 PRO A CA 1
ATOM 842 C C . PRO A 1 104 ? -15.629 12.666 19.371 1.00 72.00 104 PRO A C 1
ATOM 844 O O . PRO A 1 104 ? -15.913 13.293 18.347 1.00 72.00 104 PRO A O 1
ATOM 847 N N . VAL A 1 105 ? -14.372 12.281 19.619 1.00 71.00 105 VAL A N 1
ATOM 848 C CA . VAL A 1 105 ? -13.244 12.563 18.710 1.00 71.00 105 VAL A CA 1
ATOM 849 C C . VAL A 1 105 ? -13.287 11.654 17.480 1.00 71.00 105 VAL A C 1
ATOM 851 O O . VAL A 1 105 ? -13.080 12.109 16.348 1.00 71.00 105 VAL A O 1
ATOM 854 N N . GLU A 1 106 ? -13.603 10.378 17.683 1.00 69.06 106 GLU A N 1
ATOM 855 C CA . GLU A 1 106 ? -13.783 9.411 16.598 1.00 69.06 106 GLU A CA 1
ATOM 856 C C . GLU A 1 106 ? -15.024 9.748 15.778 1.00 69.06 106 GLU A C 1
ATOM 858 O O . GLU A 1 106 ? -14.935 9.827 14.554 1.00 69.06 106 GLU A O 1
ATOM 863 N N . ALA A 1 107 ? -16.137 10.087 16.434 1.00 71.44 107 ALA A N 1
ATOM 864 C CA . ALA A 1 107 ? -17.358 10.527 15.768 1.00 71.44 107 ALA A CA 1
ATOM 865 C C . ALA A 1 107 ? -17.112 11.747 14.867 1.00 71.44 107 ALA A C 1
ATOM 867 O O . ALA A 1 107 ? -17.564 11.775 13.723 1.00 71.44 107 ALA A O 1
ATOM 868 N N . LYS A 1 108 ? -16.345 12.743 15.333 1.00 75.75 108 LYS A N 1
ATOM 869 C CA . LYS A 1 108 ? -15.991 13.919 14.520 1.00 75.75 108 LYS A CA 1
ATOM 870 C C . LYS A 1 108 ? -15.129 13.548 13.311 1.00 75.75 108 LYS A C 1
ATOM 872 O O . LYS A 1 108 ? -15.339 14.073 12.218 1.00 75.75 108 LYS A O 1
ATOM 877 N N . THR A 1 109 ? -14.180 12.637 13.502 1.00 75.31 109 THR A N 1
ATOM 878 C CA . THR A 1 109 ? -13.296 12.154 12.433 1.00 75.31 109 THR A CA 1
ATOM 879 C C . THR A 1 109 ? -14.076 11.374 11.378 1.00 75.31 109 THR A C 1
ATOM 881 O O . THR A 1 109 ? -13.874 11.588 10.183 1.00 75.31 109 THR A O 1
ATOM 884 N N . ILE A 1 110 ? -14.994 10.508 11.807 1.00 73.69 110 ILE A N 1
ATOM 885 C CA . ILE A 1 110 ? -15.848 9.730 10.913 1.00 73.69 110 ILE A CA 1
ATOM 886 C C . ILE A 1 110 ? -16.831 10.642 10.184 1.00 73.69 110 ILE A C 1
ATOM 888 O O . ILE A 1 110 ? -16.883 10.561 8.967 1.00 73.69 110 ILE A O 1
ATOM 892 N N . LYS A 1 111 ? -17.489 11.599 10.850 1.00 75.44 111 LYS A N 1
ATOM 893 C CA . LYS A 1 111 ? -18.365 12.586 10.183 1.00 75.44 111 LYS A CA 1
ATOM 894 C C . LYS A 1 111 ? -17.645 13.388 9.100 1.00 75.44 111 LYS A C 1
ATOM 896 O O . LYS A 1 111 ? -18.178 13.562 8.009 1.00 75.44 111 LYS A O 1
ATOM 901 N N . PHE A 1 112 ? -16.423 13.845 9.376 1.00 75.81 112 PHE A N 1
ATOM 902 C CA . PHE A 1 112 ? -15.618 14.550 8.376 1.00 75.81 112 PHE A CA 1
ATOM 903 C C . PHE A 1 112 ? -15.308 13.665 7.160 1.00 75.81 112 PHE A C 1
ATOM 905 O O . PHE A 1 112 ? -15.364 14.125 6.024 1.00 75.81 112 PHE A O 1
ATOM 912 N N . ARG A 1 113 ? -15.006 12.381 7.385 1.00 73.44 113 ARG A N 1
ATOM 913 C CA . ARG A 1 113 ? -14.765 11.422 6.301 1.00 73.44 113 ARG A CA 1
ATOM 914 C C . ARG A 1 113 ? -16.043 11.075 5.546 1.00 73.44 113 ARG A C 1
ATOM 916 O O . ARG A 1 113 ? -16.013 11.049 4.329 1.00 73.44 113 ARG A O 1
ATOM 923 N N . VAL A 1 114 ? -17.156 10.864 6.240 1.00 72.50 114 VAL A N 1
ATOM 924 C CA . VAL A 1 114 ? -18.473 10.640 5.634 1.00 72.50 114 VAL A CA 1
ATOM 925 C C . VAL A 1 114 ? -18.799 11.781 4.680 1.00 72.50 114 VAL A C 1
ATOM 927 O O . VAL A 1 114 ? -19.057 11.510 3.519 1.00 72.50 114 VAL A O 1
ATOM 930 N N . ALA A 1 115 ? -18.647 13.038 5.104 1.00 73.44 115 ALA A N 1
ATOM 931 C CA . ALA A 1 115 ? -18.870 14.204 4.245 1.00 73.44 115 ALA A CA 1
ATOM 932 C C . ALA A 1 115 ? -17.960 14.253 2.996 1.00 73.44 115 ALA A C 1
ATOM 934 O O . ALA A 1 115 ? -18.323 14.845 1.985 1.00 73.44 115 ALA A O 1
ATOM 935 N N . MET A 1 116 ? -16.775 13.637 3.051 1.00 68.81 116 MET A N 1
ATOM 936 C CA . MET A 1 116 ? -15.873 13.509 1.898 1.00 68.81 116 MET A CA 1
ATOM 937 C C . MET A 1 116 ? -16.308 12.414 0.913 1.00 68.81 116 MET A C 1
ATOM 939 O O . MET A 1 116 ? -15.915 12.469 -0.250 1.00 68.81 116 MET A O 1
ATOM 943 N N . PHE A 1 117 ? -17.074 11.421 1.372 1.00 64.12 117 PHE A N 1
ATOM 944 C CA . PHE A 1 117 ? -17.512 10.261 0.585 1.00 64.12 117 PHE A CA 1
ATOM 945 C C . PHE A 1 117 ? -19.018 10.248 0.292 1.00 64.12 117 PHE A C 1
ATOM 947 O O . PHE A 1 117 ? -19.473 9.416 -0.488 1.00 64.12 117 PHE A O 1
ATOM 954 N N . THR A 1 118 ? -19.797 11.152 0.886 1.00 65.06 118 THR A N 1
ATOM 955 C CA . THR A 1 118 ? -21.200 11.365 0.535 1.00 65.06 118 THR A CA 1
ATOM 956 C C . THR A 1 118 ? -21.275 11.881 -0.891 1.00 65.06 118 THR A C 1
ATOM 958 O O . THR A 1 118 ? -20.832 12.993 -1.186 1.00 65.06 118 THR A O 1
ATOM 961 N N . MET A 1 119 ? -21.836 11.055 -1.770 1.00 58.00 119 MET A N 1
ATOM 962 C CA . MET A 1 119 ? -22.224 11.456 -3.112 1.00 58.00 119 MET A CA 1
ATOM 963 C C . MET A 1 119 ? -23.367 12.465 -2.975 1.00 58.00 119 MET A C 1
ATOM 965 O O . MET A 1 119 ? -24.416 12.140 -2.425 1.00 58.00 119 MET A O 1
ATOM 969 N N . ILE A 1 120 ? -23.137 13.707 -3.399 1.00 55.09 120 ILE A N 1
ATOM 970 C CA . ILE A 1 120 ? -24.215 14.683 -3.553 1.00 55.09 120 ILE A CA 1
ATOM 971 C C . ILE A 1 120 ? -24.917 14.283 -4.848 1.00 55.09 120 ILE A C 1
ATOM 973 O O . ILE A 1 120 ? -24.367 14.514 -5.924 1.00 55.09 120 ILE A O 1
ATOM 977 N N . ASP A 1 121 ? -26.064 13.614 -4.735 1.00 49.28 121 ASP A N 1
ATOM 978 C CA . ASP A 1 121 ? -26.958 13.427 -5.877 1.00 49.28 121 ASP A CA 1
ATOM 979 C C . ASP A 1 121 ? -27.425 14.816 -6.332 1.00 49.28 121 ASP A C 1
ATOM 981 O O . ASP A 1 121 ? -27.832 15.642 -5.508 1.00 49.28 121 ASP A O 1
ATOM 985 N N . GLY A 1 122 ? -27.259 15.090 -7.624 1.00 38.81 122 GLY A N 1
ATOM 986 C CA . GLY A 1 122 ? -27.707 16.313 -8.288 1.00 38.81 122 GLY A CA 1
ATOM 987 C C . GLY A 1 122 ? -29.013 16.084 -9.020 1.00 38.81 122 GLY A C 1
ATOM 988 O O . GLY A 1 122 ? -29.135 15.008 -9.646 1.00 38.81 122 GLY A O 1
#

Organism: NCBI:txid126358

Radius of gyration: 19.21 Å; chains: 1; bounding box: 42×45×43 Å

=== Feature glossary ===
Legend for the data blocks above and below:

— What the protein is —

Sequence gives the chain of amino acids in standard one-letter code (A=alanine, C=cysteine, …, Y=tyrosine), read N→C. It is the only feature that is directly encoded by the gene; all structural features are derived from the folded form of this sequence.

The annotation block draws on four external resources. InterPro: which protein families and domains the sequence belongs to. GO: standardized terms for what the protein does, what process it participates in, and where in the cell it acts. CATH: which structural fold it has in the CATH hierarchy. Organism: the species of origin.

— Where its atoms are —

Atomic coordinates in PDBx/mmCIF format — the same representation the Protein Data Bank distributes. Each line of the _atom_site loop places one backbone atom in Cartesian space (units: ångströms, origin: arbitrary).

Six rendered views show the 3D structure from the faces of a cube — i.e. along ±x, ±y, ±z. Rendering representation is drawn randomly per protein from cartoon (secondary-structure ribbons), sticks (backbone bonds), or molecular surface; coloring is either N→C rainbow (blue at the N-terminus through red at the C-terminus) or one color per chain.

— Local backbone conformation —

DSSP 8-state secondary structure assigns each residue one of H (α-helix), G (3₁₀-helix), I (π-helix), E (extended β-strand), B (isolated β-bridge), T (hydrogen-bonded turn), S (bend), or '-' (coil). The assignment is computed from backbone hydrogen-bond geometry via the Kabsch–Sander algorithm.

P-SEA three-state annotation labels each residue as helix, strand, or coil based purely on the geometry of the Cα trace. It serves as a fallback when the full backbone (and thus DSSP) is unavailable.

φ (phi) and ψ (psi) are the two rotatable backbone dihedrals per residue: φ is the C(i-1)–N–Cα–C torsion, ψ is the N–Cα–C–N(i+1) torsion, both in degrees on (−180°, 180°]. α-helical residues cluster near (−60°, −45°); β-strand residues near (−120°, +130°). A Ramachandran plot is simply a scatter of (φ, ψ) for every residue.

— Global shape and packing —

Radius of gyration (Rg) is the root-mean-square distance of Cα atoms from their centroid — a single number for overall size and compactness. A globular domain of N residues has Rg ≈ 2.2·N^0.38 Å; an extended or disordered chain has a much larger Rg. The Cα contact count is the number of residue pairs whose Cα atoms are within 8 Å and are more than four positions apart in sequence — a standard proxy for tertiary packing density. The bounding box is the smallest axis-aligned box enclosing all Cα atoms.

Accessible surface area quantifies burial. A residue with SASA near zero is packed into the hydrophobic core; one with SASA >100 Å² sits on the surface. Computed here via the Shrake–Rupley numerical algorithm with a 1.4 Å probe.

The contact map is a binary N×N matrix image: pixel (i, j) is dark where Cα_i and Cα_j are within 8 Å and |i−j|>4. Because the |i−j|>4 filter removes local helical contacts, off-diagonal stripes parallel to the main diagonal indicate parallel β-sheets; stripes perpendicular to it indicate antiparallel β-sheets. The Ramachandran plot scatters every residue's (φ, ψ) pair against the sterically allowed regions. The PAE heatmap renders the predicted-aligned-error matrix.

— Structural neighborhood —

A 3Di character summarizes, for each residue, the relative orientation of the Cα frame of its nearest spatial neighbor. Because it encodes fold topology rather than chemistry, 3Di alignments detect remote structural similarity that sequence alignment misses.

Structural nearest neighbors (via Foldseek easy-search vs the PDB). Reported per hit: target PDB id, E-value, and alignment TM-score. A TM-score above ~0.5 is the conventional threshold for 'same fold'.

— Confidence and disorder —

For AlphaFold models, the B-factor field carries pLDDT — the model's own estimate of local accuracy on a 0–100 scale. Regions with pLDDT<50 should be treated as essentially unmodeled; they often correspond to intrinsically disordered segments.

B-factor (Debye–Waller factor) reflects atomic displacement in the crystal lattice. It is an experimental observable (units Å²), not a prediction; low values mean the atom is pinned down, high values mean it moves or is heterogeneous across the crystal.

Predicted Aligned Error (PAE) is an AlphaFold confidence matrix: entry (i, j) is the expected error in the position of residue j, in ångströms, when the prediction is superimposed on the true structure at residue i. Low PAE within a block of residues means that block is internally rigid and well-predicted; high PAE between two blocks means their relative placement is uncertain even if each block individually is confident.